Protein AF-H9MCU1-F1 (afdb_monomer)

Radius of gyration: 10.66 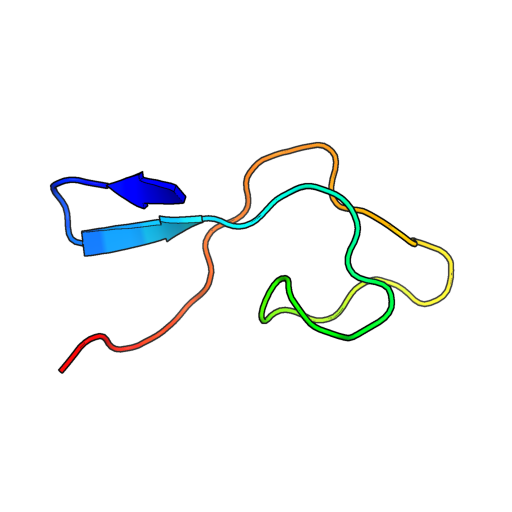Å; Cα contacts (8 Å, |Δi|>4): 56; chains: 1; bounding box: 22×23×28 Å

Mean predicted aligned error: 2.97 Å

Secondary structure (DSSP, 8-state):
-B-TTS-EEEEEE-TTSTTSSPPPTT-SEEEEEEEE-----

Structure (mmCIF, N/CA/C/O backbone):
data_AF-H9MCU1-F1
#
_entry.id   AF-H9MCU1-F1
#
loop_
_atom_site.group_PDB
_atom_site.id
_atom_site.type_symbol
_atom_site.label_atom_id
_atom_site.label_alt_id
_atom_site.label_comp_id
_atom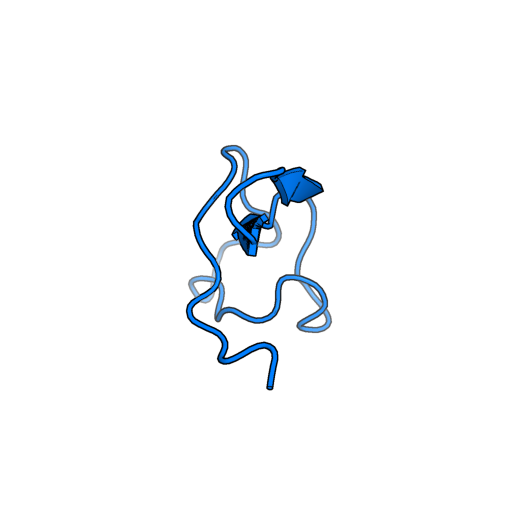_site.label_asym_id
_atom_site.label_entity_id
_atom_site.label_seq_id
_atom_site.pdbx_PDB_ins_code
_atom_site.Cartn_x
_atom_site.Cartn_y
_atom_site.Cartn_z
_atom_site.occupancy
_atom_site.B_iso_or_equiv
_atom_site.auth_seq_id
_atom_site.auth_comp_id
_atom_site.auth_asym_id
_atom_site.auth_atom_id
_atom_site.pdbx_PDB_model_num
ATOM 1 N N . ALA A 1 1 ? 3.234 -0.206 8.383 1.00 92.50 1 ALA A N 1
ATOM 2 C CA . ALA A 1 1 ? 2.544 0.002 9.671 1.00 92.50 1 ALA A CA 1
ATOM 3 C C . ALA A 1 1 ? 1.190 -0.693 9.632 1.00 92.50 1 ALA A C 1
ATOM 5 O O . ALA A 1 1 ? 0.511 -0.587 8.620 1.00 92.50 1 ALA A O 1
ATOM 6 N N . LEU A 1 2 ? 0.812 -1.398 10.697 1.00 95.38 2 LEU A N 1
ATOM 7 C CA . LEU A 1 2 ? -0.502 -2.030 10.844 1.00 95.38 2 LEU A CA 1
ATOM 8 C C . LEU A 1 2 ? -1.306 -1.243 11.885 1.00 95.38 2 LEU A C 1
ATOM 10 O O . LEU A 1 2 ? -0.766 -0.928 12.945 1.00 95.38 2 LEU A O 1
ATOM 14 N N . THR A 1 3 ? -2.551 -0.884 11.575 1.00 94.25 3 THR A N 1
ATOM 15 C CA . THR A 1 3 ? -3.429 -0.140 12.493 1.00 94.25 3 THR A CA 1
ATOM 16 C C . THR A 1 3 ? -4.287 -1.073 13.347 1.00 94.25 3 THR A C 1
ATOM 18 O O . THR A 1 3 ? -4.484 -2.239 13.012 1.00 94.25 3 THR A O 1
ATOM 21 N N . GLU A 1 4 ? -4.882 -0.531 14.413 1.00 94.50 4 GLU A N 1
ATOM 22 C CA . GLU A 1 4 ? -5.857 -1.247 15.257 1.00 94.50 4 GLU A CA 1
ATOM 23 C C . GLU A 1 4 ? -7.097 -1.713 14.479 1.00 94.50 4 GLU A C 1
ATOM 25 O O . GLU A 1 4 ? -7.715 -2.713 14.8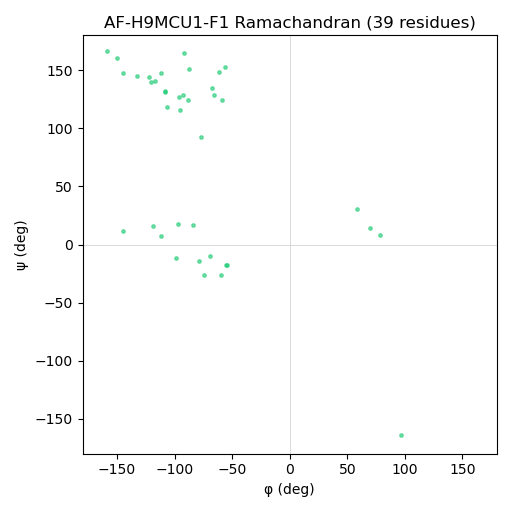24 1.00 94.50 4 GLU A O 1
ATOM 30 N N . SER A 1 5 ? -7.438 -1.017 13.391 1.00 93.75 5 SER A N 1
ATOM 31 C CA . SER A 1 5 ? -8.518 -1.384 12.468 1.00 93.75 5 SER A CA 1
ATOM 32 C C . SER A 1 5 ? -8.106 -2.409 11.404 1.00 93.75 5 SER A C 1
ATOM 34 O O . SER A 1 5 ? -8.797 -2.536 10.395 1.00 93.75 5 SER A O 1
ATOM 36 N N . ALA A 1 6 ? -6.983 -3.105 11.608 1.00 93.56 6 ALA A N 1
ATOM 37 C CA . ALA A 1 6 ? -6.424 -4.107 10.700 1.00 93.56 6 ALA A CA 1
ATOM 38 C C . ALA A 1 6 ? -6.120 -3.579 9.284 1.00 93.56 6 ALA A C 1
ATOM 40 O O . ALA A 1 6 ? -6.161 -4.322 8.309 1.00 93.56 6 ALA A O 1
ATOM 41 N N . LYS A 1 7 ? -5.784 -2.290 9.152 1.00 94.19 7 LYS A N 1
ATOM 42 C CA . LYS A 1 7 ? -5.352 -1.710 7.873 1.00 94.19 7 LYS A CA 1
ATOM 43 C C . LYS A 1 7 ? -3.833 -1.691 7.794 1.00 94.19 7 LYS A C 1
ATOM 45 O O . LYS A 1 7 ? -3.168 -1.152 8.685 1.00 94.19 7 LYS A O 1
ATOM 50 N N . LEU A 1 8 ? -3.284 -2.257 6.723 1.00 96.00 8 LEU A N 1
ATOM 51 C CA . LEU A 1 8 ? -1.850 -2.245 6.454 1.00 96.00 8 LEU A CA 1
ATOM 52 C C . LEU A 1 8 ? -1.490 -1.042 5.580 1.00 96.00 8 LEU A C 1
ATOM 54 O O . LE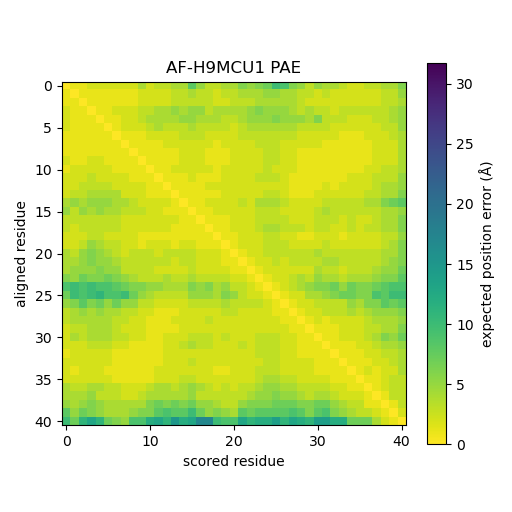U A 1 8 ? -2.070 -0.841 4.523 1.00 96.00 8 LEU A O 1
ATOM 58 N N . TYR A 1 9 ? -0.505 -0.260 6.009 1.00 96.44 9 TYR A N 1
ATOM 59 C CA . TYR A 1 9 ? 0.052 0.852 5.242 1.00 96.44 9 TYR A CA 1
ATOM 60 C C . TYR A 1 9 ? 1.548 0.648 5.002 1.00 96.44 9 TYR A C 1
ATOM 62 O O . TYR A 1 9 ? 2.268 0.253 5.925 1.00 96.44 9 TYR A O 1
ATOM 70 N N . ALA A 1 10 ? 2.037 0.981 3.812 1.00 96.94 10 ALA A N 1
ATOM 71 C CA . ALA A 1 10 ? 3.448 0.891 3.441 1.00 96.94 10 ALA A CA 1
ATOM 72 C C . ALA A 1 10 ? 4.007 2.251 2.988 1.00 96.94 10 ALA A C 1
ATOM 74 O O . ALA A 1 10 ? 3.301 3.056 2.386 1.00 96.94 10 ALA A O 1
ATOM 75 N N . PHE A 1 11 ? 5.273 2.510 3.320 1.00 96.50 11 PHE A N 1
ATOM 76 C CA . PHE A 1 11 ? 6.047 3.694 2.933 1.00 96.50 11 PHE A CA 1
ATOM 77 C C . PHE A 1 11 ? 7.549 3.393 3.036 1.00 96.50 11 PHE A C 1
ATOM 79 O O . PHE A 1 11 ? 7.942 2.409 3.666 1.00 96.50 11 PHE A O 1
ATOM 86 N N . GLY A 1 12 ? 8.378 4.261 2.458 1.00 96.00 12 GLY A N 1
ATOM 87 C CA . GLY A 1 12 ? 9.830 4.104 2.377 1.00 96.00 12 GLY A CA 1
ATOM 88 C C . GLY A 1 12 ? 10.277 3.501 1.048 1.00 96.00 12 GLY A C 1
ATOM 89 O O . GLY A 1 12 ? 9.518 3.498 0.079 1.00 96.00 12 GLY A O 1
ATOM 90 N N . ALA A 1 13 ? 11.520 3.016 0.994 1.00 96.06 13 ALA A N 1
ATOM 91 C CA . ALA A 1 13 ? 12.074 2.365 -0.193 1.00 96.06 13 ALA A CA 1
ATOM 92 C C . ALA A 1 13 ? 11.194 1.186 -0.630 1.00 96.06 13 ALA A C 1
ATOM 94 O O . ALA A 1 13 ? 10.577 0.564 0.223 1.00 96.06 13 ALA A O 1
ATOM 95 N N . GLY A 1 14 ? 11.183 0.822 -1.912 1.00 94.31 14 GLY A N 1
ATOM 96 C CA . GLY A 1 14 ? 10.388 -0.287 -2.454 1.00 94.31 14 GLY A CA 1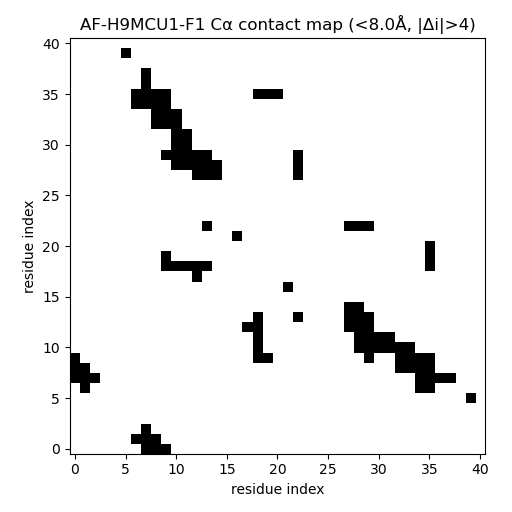
ATOM 97 C C . GLY A 1 14 ? 11.049 -1.057 -3.596 1.00 94.31 14 GLY A C 1
ATOM 98 O O . GLY A 1 14 ? 10.401 -1.912 -4.191 1.00 94.31 14 GLY A O 1
ATOM 99 N N . ASP A 1 15 ? 12.342 -0.837 -3.853 1.00 91.19 15 ASP A N 1
ATOM 100 C CA . ASP A 1 15 ? 13.098 -1.378 -5.004 1.00 91.19 15 ASP A CA 1
ATOM 101 C C . ASP A 1 15 ? 13.058 -2.909 -5.166 1.00 91.19 15 ASP A C 1
ATOM 103 O O . ASP A 1 15 ? 13.397 -3.447 -6.217 1.00 91.19 15 ASP A O 1
ATOM 107 N N . LYS A 1 16 ? 12.683 -3.630 -4.105 1.00 92.38 16 LYS A N 1
ATOM 108 C CA . LYS A 1 16 ? 12.600 -5.100 -4.068 1.00 92.38 16 LYS A CA 1
ATOM 109 C C . LYS A 1 16 ? 11.186 -5.618 -3.787 1.00 92.38 16 LYS A C 1
ATOM 111 O O . LYS A 1 16 ? 11.032 -6.758 -3.365 1.00 92.38 16 LYS A O 1
ATOM 116 N N . GLY A 1 17 ? 10.165 -4.773 -3.938 1.00 92.81 17 GLY A N 1
ATOM 117 C CA . GLY A 1 17 ? 8.759 -5.137 -3.730 1.00 92.81 17 GLY A CA 1
ATOM 118 C C . GLY A 1 17 ? 8.307 -5.211 -2.267 1.00 92.81 17 GLY A C 1
ATOM 119 O O . GLY A 1 17 ? 7.189 -5.630 -1.994 1.00 92.81 17 GLY A O 1
ATOM 120 N N . GLN A 1 18 ? 9.136 -4.782 -1.312 1.00 94.25 18 GLN A N 1
ATOM 121 C CA . GLN A 1 18 ? 8.837 -4.891 0.125 1.00 94.25 18 GLN A CA 1
ATOM 122 C C . GLN A 1 18 ? 7.696 -3.980 0.622 1.00 94.25 18 GLN A C 1
ATOM 124 O O . GLN A 1 18 ? 7.182 -4.198 1.717 1.00 94.25 18 G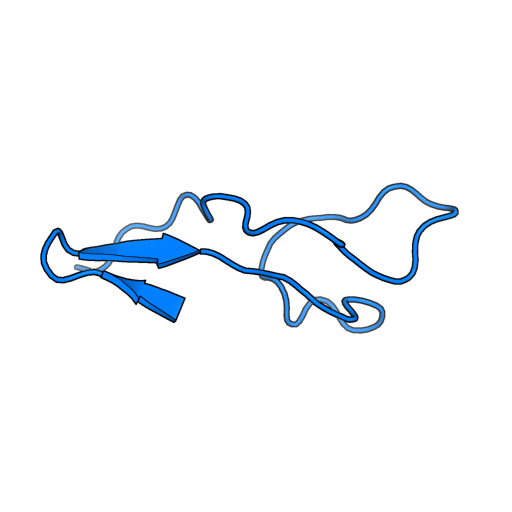LN A O 1
ATOM 129 N N . LEU A 1 19 ? 7.220 -3.045 -0.211 1.00 95.12 19 LEU A N 1
ATOM 130 C CA . LEU A 1 19 ? 6.007 -2.265 0.056 1.00 95.12 19 LEU A CA 1
ATOM 131 C C . LEU A 1 19 ? 4.708 -3.038 -0.231 1.00 95.12 19 LEU A C 1
ATOM 133 O O . LEU A 1 19 ? 3.643 -2.586 0.176 1.00 95.12 19 LEU A O 1
ATOM 137 N N . GLY A 1 20 ? 4.770 -4.168 -0.946 1.00 92.44 20 GLY A N 1
ATOM 138 C CA . GLY A 1 20 ? 3.581 -4.946 -1.322 1.00 92.44 20 GLY A CA 1
ATOM 139 C C . GLY A 1 20 ? 2.684 -4.267 -2.366 1.00 92.44 20 GLY A C 1
ATOM 140 O O . GLY A 1 20 ? 1.546 -4.675 -2.560 1.00 92.44 20 GLY A O 1
ATOM 141 N N . THR A 1 21 ? 3.186 -3.227 -3.032 1.00 90.50 21 THR A N 1
ATOM 142 C CA . THR A 1 21 ? 2.518 -2.478 -4.102 1.00 90.50 21 THR A CA 1
ATOM 143 C C . THR A 1 21 ? 3.560 -2.046 -5.130 1.00 90.50 21 THR A C 1
ATOM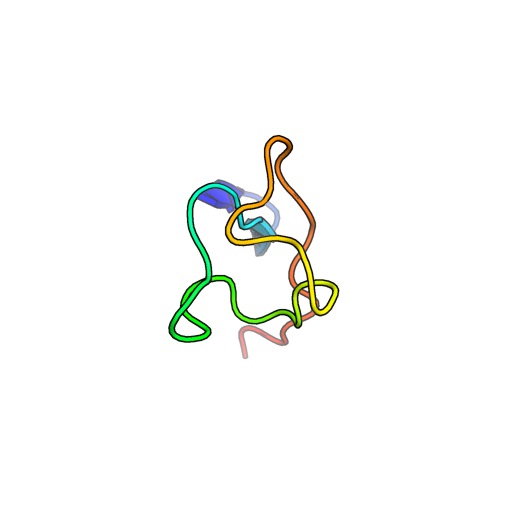 145 O O . THR A 1 21 ? 4.717 -1.798 -4.777 1.00 90.50 21 THR A O 1
ATOM 148 N N . GLU A 1 22 ? 3.166 -1.978 -6.400 1.00 90.38 22 GLU A N 1
ATOM 149 C CA . GLU A 1 22 ? 4.053 -1.543 -7.474 1.00 90.38 22 GLU A CA 1
ATOM 150 C C . GLU A 1 22 ? 4.406 -0.060 -7.330 1.00 90.38 22 GLU A C 1
ATOM 152 O O . GLU A 1 22 ? 3.550 0.797 -7.093 1.00 90.38 22 GLU A O 1
ATOM 157 N N . LEU A 1 23 ? 5.692 0.239 -7.501 1.00 90.06 23 LEU A N 1
ATOM 158 C CA . LEU A 1 23 ? 6.175 1.599 -7.693 1.00 90.06 23 LEU A CA 1
ATOM 159 C C . LEU A 1 23 ? 6.130 1.954 -9.179 1.00 90.06 23 LEU A C 1
ATOM 161 O O . LEU A 1 23 ? 6.292 1.095 -10.047 1.00 90.06 23 LEU A O 1
ATOM 165 N N . LEU A 1 24 ? 5.957 3.241 -9.478 1.00 88.44 24 LEU A N 1
ATOM 166 C CA . LEU A 1 24 ? 6.152 3.736 -10.839 1.00 88.44 24 LEU A CA 1
ATOM 167 C C . LEU A 1 24 ? 7.608 3.495 -11.266 1.00 88.44 24 LEU A C 1
ATOM 169 O O . LEU A 1 24 ? 8.513 3.589 -10.442 1.00 88.44 24 LEU A O 1
ATOM 173 N N . ALA A 1 25 ? 7.851 3.260 -12.559 1.00 84.81 25 ALA A N 1
ATOM 174 C CA . ALA A 1 25 ? 9.157 2.829 -13.086 1.00 84.81 25 ALA A CA 1
ATOM 175 C C . ALA A 1 25 ? 10.364 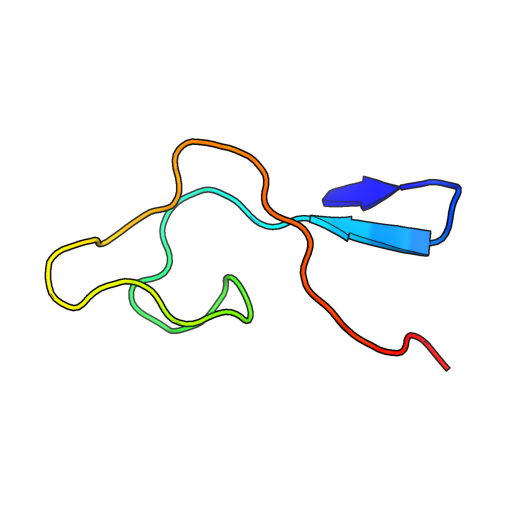3.731 -12.734 1.00 84.81 25 ALA A C 1
ATOM 177 O O . ALA A 1 25 ? 11.506 3.299 -12.859 1.00 84.81 25 ALA A O 1
ATOM 178 N N . TYR A 1 26 ? 10.127 4.973 -12.306 1.00 87.94 26 TYR A N 1
ATOM 179 C CA . TYR A 1 26 ? 11.161 5.948 -11.938 1.00 87.94 26 TYR A CA 1
ATOM 180 C C . TYR A 1 26 ? 11.183 6.283 -10.438 1.00 87.94 26 TYR A C 1
ATOM 182 O O . TYR A 1 26 ? 11.871 7.216 -10.030 1.00 87.94 26 TYR A O 1
ATOM 190 N N . GLN A 1 27 ? 10.406 5.569 -9.622 1.00 91.12 27 GLN A N 1
ATOM 191 C CA . GLN A 1 27 ? 10.344 5.746 -8.175 1.00 91.12 27 GLN A CA 1
ATOM 192 C C . GLN A 1 27 ? 11.022 4.571 -7.473 1.00 91.12 27 GLN A C 1
ATOM 194 O O . GLN A 1 27 ? 10.726 3.416 -7.763 1.00 91.12 27 GLN A O 1
ATOM 199 N N . SER A 1 28 ? 11.892 4.881 -6.513 1.00 92.62 28 SER A N 1
ATOM 200 C CA . SER A 1 28 ? 12.514 3.904 -5.611 1.00 92.62 28 SER A CA 1
ATOM 201 C C . SER A 1 28 ? 11.824 3.829 -4.248 1.00 92.62 28 SER A C 1
ATOM 203 O O . SER A 1 28 ? 12.094 2.923 -3.464 1.00 92.62 28 SER A O 1
ATOM 205 N N . GLU A 1 29 ? 10.933 4.775 -3.935 1.00 95.75 29 GLU A N 1
ATOM 206 C CA . GLU A 1 29 ? 10.291 4.899 -2.625 1.00 95.75 29 GLU A CA 1
ATOM 207 C C . GLU A 1 29 ? 8.881 5.508 -2.684 1.00 95.75 29 GLU A C 1
ATOM 209 O O . GLU A 1 29 ? 8.531 6.214 -3.632 1.00 95.75 29 GLU A O 1
ATOM 214 N N . ARG A 1 30 ? 8.095 5.282 -1.622 1.00 95.31 30 ARG A N 1
ATOM 215 C CA . ARG A 1 30 ? 6.876 6.040 -1.293 1.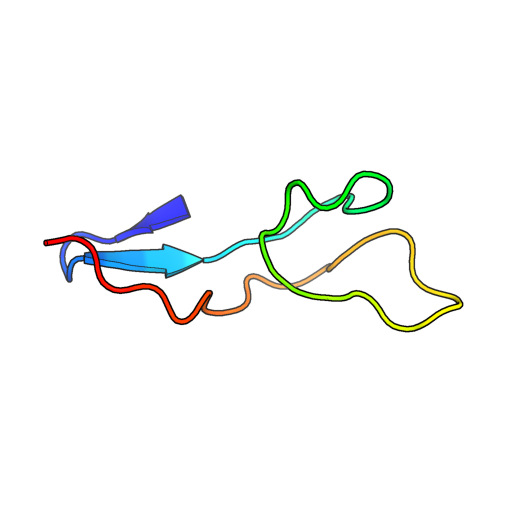00 95.31 30 ARG A CA 1
ATOM 216 C C . ARG A 1 30 ? 7.136 6.963 -0.107 1.00 95.31 30 ARG A C 1
ATOM 218 O O . ARG A 1 30 ? 7.401 6.491 0.998 1.00 95.31 30 ARG A O 1
ATOM 225 N N . GLY A 1 31 ? 6.998 8.271 -0.317 1.00 94.81 31 GLY A N 1
ATOM 226 C CA . GLY A 1 31 ? 7.182 9.268 0.745 1.00 94.81 31 GLY A CA 1
ATOM 227 C C . GLY A 1 31 ? 6.030 9.332 1.754 1.00 94.81 31 GLY A C 1
ATOM 228 O O . GLY A 1 31 ? 6.245 9.690 2.908 1.00 94.81 31 GLY A O 1
ATOM 229 N N . ASN A 1 32 ? 4.816 8.955 1.341 1.00 95.62 32 ASN A N 1
ATOM 230 C CA . ASN A 1 32 ? 3.635 8.940 2.202 1.00 95.62 32 ASN A CA 1
ATOM 231 C C . ASN A 1 32 ? 3.173 7.499 2.462 1.00 95.62 32 ASN A C 1
ATOM 233 O O . ASN A 1 32 ? 3.302 6.659 1.571 1.00 95.62 32 ASN A O 1
ATOM 237 N N . PRO A 1 33 ? 2.597 7.207 3.644 1.00 96.81 33 PRO A N 1
ATOM 238 C CA . PRO A 1 33 ? 1.923 5.940 3.895 1.00 96.81 33 PRO A CA 1
ATOM 239 C C . PRO A 1 33 ? 0.769 5.719 2.918 1.00 96.81 33 PRO A C 1
ATOM 241 O O . PRO A 1 33 ? -0.161 6.522 2.855 1.00 96.81 33 PRO A O 1
ATOM 244 N N . GLU A 1 34 ? 0.802 4.598 2.208 1.00 96.25 34 GLU A N 1
ATOM 245 C CA . GLU A 1 34 ? -0.274 4.167 1.317 1.00 96.25 34 GLU A CA 1
ATOM 246 C C . GLU A 1 34 ? -0.879 2.853 1.795 1.00 96.25 34 GLU A C 1
ATOM 248 O O . GLU A 1 34 ? -0.164 1.983 2.291 1.00 96.25 34 GLU A O 1
ATOM 253 N N . LEU A 1 35 ? -2.206 2.734 1.682 1.00 95.81 35 LEU A N 1
ATOM 254 C CA . LEU A 1 35 ? -2.934 1.527 2.062 1.00 95.81 35 LEU A CA 1
ATOM 255 C C . LEU A 1 35 ? -2.529 0.381 1.130 1.00 95.81 35 LEU A C 1
ATOM 257 O O . LEU A 1 35 ? -2.596 0.518 -0.090 1.00 95.81 35 LEU A O 1
ATOM 261 N N . VAL A 1 36 ? -2.148 -0.748 1.713 1.00 95.19 36 VAL A N 1
ATOM 262 C CA . VAL A 1 36 ? -1.922 -1.998 0.993 1.00 95.19 36 VAL A CA 1
ATOM 263 C C . VAL A 1 36 ? -3.206 -2.808 1.096 1.00 95.19 36 VAL A C 1
ATOM 265 O O . VAL A 1 36 ? -3.623 -3.166 2.199 1.00 95.19 36 VAL A O 1
ATOM 268 N N . ASP A 1 37 ? -3.851 -3.048 -0.042 1.00 92.00 37 ASP A N 1
ATOM 269 C CA . ASP A 1 37 ? -5.095 -3.813 -0.111 1.00 92.00 37 ASP A CA 1
ATOM 270 C C . ASP A 1 37 ? -4.785 -5.307 0.007 1.00 92.00 37 ASP A C 1
ATOM 272 O O . ASP A 1 37 ? -4.421 -5.964 -0.971 1.00 92.00 37 ASP A O 1
ATOM 276 N N . ILE A 1 38 ? -4.830 -5.815 1.239 1.00 89.75 38 ILE A N 1
ATOM 277 C CA . ILE A 1 38 ? -4.610 -7.228 1.540 1.00 89.75 38 ILE A CA 1
ATOM 278 C C . ILE A 1 38 ? -5.702 -7.726 2.474 1.00 89.75 38 ILE A C 1
ATOM 280 O O . ILE A 1 38 ? -6.130 -7.017 3.387 1.00 89.75 38 ILE A O 1
ATOM 284 N N . ASP A 1 39 ? -6.082 -8.981 2.275 1.00 87.44 39 ASP A N 1
ATOM 285 C CA . ASP A 1 39 ? -6.948 -9.705 3.189 1.00 87.44 39 ASP A CA 1
ATOM 286 C C . ASP A 1 39 ? -6.094 -10.401 4.263 1.00 87.44 39 ASP A C 1
ATOM 288 O O . ASP A 1 39 ? -5.155 -11.131 3.939 1.00 87.44 39 ASP A O 1
ATOM 292 N N . LEU A 1 40 ? -6.382 -10.129 5.537 1.00 81.31 40 LEU A N 1
ATOM 293 C CA . LEU A 1 40 ? -5.596 -10.581 6.696 1.00 81.31 40 LEU A CA 1
ATOM 294 C C . LEU A 1 40 ? -6.161 -11.853 7.363 1.00 81.31 40 LEU A C 1
ATOM 296 O O . LEU A 1 40 ? -5.811 -12.122 8.512 1.00 81.31 40 LEU A O 1
ATOM 300 N N . ASN A 1 41 ? -7.028 -12.595 6.663 1.00 76.69 41 ASN A N 1
ATOM 301 C CA . ASN A 1 41 ? -7.671 -13.835 7.134 1.00 76.69 41 ASN A CA 1
ATOM 302 C C . ASN A 1 41 ? -6.748 -14.826 7.858 1.00 76.69 41 ASN A C 1
ATOM 304 O O . ASN A 1 41 ? -5.657 -15.139 7.326 1.00 76.69 41 ASN A O 1
#

Sequence (41 aa):
ALTESAKLYAFGAGDKGQLGTELLAYQSERGNPELVDIDLN

Foldseek 3Di:
DADPVRWDWAWFACQPNPRVDDDDPPDRIHPDTDTRDDDPD

Organism: Pinus radiata (NCBI:txid3347)

Solvent-accessible surface area (backbone atoms only — not comparable to full-atom values): 2758 Å² total; per-residue (Å²): 91,75,45,97,86,75,47,40,31,32,56,44,69,36,85,82,51,80,44,73,58,89,66,60,99,90,50,55,56,36,95,57,79,39,80,43,95,71,86,87,126

pLDDT: mean 92.61, std 4.22, range [76.69, 96.94]